Protein AF-A0A5K7ZCR1-F1 (afdb_monomer_lite)

Foldseek 3Di:
DDDDDDDDPVVVVVVVVVCPDPQDPVNVVVVVVVVCVVCVPPDPPPPPDDDDDDDDDDDDDDDDDPPPPPPPCPPDPQAWDWDADPQKIWIAASVGDIDIDGHDDLPPLVSLVVVLVVQLVVCVVSVHDPVNSVVSVVVCVVVNNDNDDD

pLDDT: mean 76.27, std 17.63, range [33.22, 95.12]

Organism: NCBI:txid947919

Radius of gyration: 25.25 Å; chains: 1; bounding box: 53×52×62 Å

Structure (mmCIF, N/CA/C/O backbone):
data_AF-A0A5K7ZCR1-F1
#
_entry.id   AF-A0A5K7ZCR1-F1
#
loop_
_atom_site.group_PDB
_atom_site.id
_atom_site.type_symbol
_atom_site.label_atom_id
_atom_site.label_alt_id
_atom_site.label_comp_id
_atom_site.label_asym_id
_atom_site.label_entity_id
_atom_site.label_seq_id
_atom_site.pdbx_PDB_ins_code
_atom_site.Cartn_x
_atom_site.Cartn_y
_atom_site.Cartn_z
_atom_site.occupancy
_atom_site.B_iso_or_equiv
_atom_site.auth_seq_id
_atom_site.auth_comp_id
_atom_site.auth_asym_id
_atom_site.auth_atom_id
_atom_site.pdbx_PDB_model_num
ATOM 1 N N . MET A 1 1 ? -24.180 -5.695 -37.642 1.00 44.97 1 MET A N 1
ATOM 2 C CA . MET A 1 1 ? -22.852 -5.295 -38.159 1.00 44.97 1 MET A CA 1
ATOM 3 C C . MET A 1 1 ? -21.894 -5.214 -36.980 1.00 44.97 1 MET A C 1
ATOM 5 O O . MET A 1 1 ? -22.273 -4.621 -35.978 1.00 44.97 1 MET A O 1
ATOM 9 N N . SER A 1 2 ? -20.733 -5.874 -37.044 1.00 62.38 2 SER A N 1
ATOM 10 C CA . SER A 1 2 ? -19.752 -5.893 -35.948 1.00 62.38 2 SER A CA 1
ATOM 11 C C . SER A 1 2 ? -19.044 -4.541 -35.825 1.00 62.38 2 SER A C 1
ATOM 13 O O . SER A 1 2 ? -18.754 -3.886 -36.825 1.00 62.38 2 SER A O 1
ATOM 15 N N . GLN A 1 3 ? -18.784 -4.099 -34.594 1.00 68.94 3 GLN A N 1
ATOM 16 C CA . GLN A 1 3 ? -17.991 -2.895 -34.349 1.00 68.94 3 GLN A CA 1
ATOM 17 C C . GLN A 1 3 ? -16.526 -3.194 -34.677 1.00 68.94 3 GLN A C 1
ATOM 19 O O . GLN A 1 3 ? -15.912 -4.066 -34.066 1.00 68.94 3 GLN A O 1
ATOM 24 N N . VAL A 1 4 ? -15.977 -2.489 -35.666 1.00 81.81 4 VAL A N 1
ATOM 25 C CA . VAL A 1 4 ? -14.586 -2.653 -36.102 1.00 81.81 4 VAL A CA 1
ATOM 26 C C . VAL A 1 4 ? -13.743 -1.545 -35.486 1.00 81.81 4 VAL A C 1
ATOM 28 O O . VAL A 1 4 ? -13.906 -0.371 -35.817 1.00 81.81 4 VAL A O 1
ATOM 31 N N . ILE A 1 5 ? -12.822 -1.921 -34.601 1.00 82.69 5 ILE A N 1
ATOM 32 C CA . ILE A 1 5 ? -11.843 -0.996 -34.028 1.00 82.69 5 ILE A CA 1
ATOM 33 C C . ILE A 1 5 ? -10.714 -0.815 -35.045 1.00 82.69 5 ILE A C 1
ATOM 35 O O . ILE A 1 5 ? -10.030 -1.771 -35.404 1.00 82.69 5 ILE A O 1
ATOM 39 N N . ARG A 1 6 ? -10.517 0.418 -35.521 1.00 86.31 6 ARG A N 1
ATOM 40 C CA . ARG A 1 6 ? -9.406 0.767 -36.417 1.00 86.31 6 ARG A CA 1
ATOM 41 C C . ARG A 1 6 ? -8.212 1.210 -35.585 1.00 86.31 6 ARG A C 1
ATOM 43 O O . ARG A 1 6 ? -8.299 2.194 -34.856 1.00 86.31 6 ARG A O 1
ATOM 50 N N . ILE A 1 7 ? -7.106 0.484 -35.703 1.00 85.19 7 ILE A N 1
ATOM 51 C CA . ILE A 1 7 ? -5.875 0.771 -34.967 1.00 85.19 7 ILE A CA 1
ATOM 52 C C . ILE A 1 7 ? -4.891 1.491 -35.907 1.00 85.19 7 ILE A C 1
ATOM 54 O O . ILE A 1 7 ? -4.662 1.010 -37.017 1.00 85.19 7 ILE A O 1
ATOM 58 N N . PRO A 1 8 ? -4.304 2.631 -35.494 1.00 90.88 8 PRO A N 1
ATOM 59 C CA . PRO A 1 8 ? -3.239 3.308 -36.233 1.00 90.88 8 PRO A CA 1
ATOM 60 C C . PRO A 1 8 ? -2.026 2.401 -36.504 1.00 90.88 8 PRO A C 1
ATOM 62 O O . PRO A 1 8 ? -1.586 1.667 -35.620 1.00 90.88 8 PRO A O 1
ATOM 65 N N . GLU A 1 9 ? -1.424 2.513 -37.692 1.00 84.94 9 GLU A N 1
ATOM 66 C CA . GLU A 1 9 ? -0.341 1.624 -38.162 1.00 84.94 9 GLU A CA 1
ATOM 67 C C . GLU A 1 9 ? 0.862 1.561 -37.202 1.00 84.94 9 GLU A C 1
ATOM 69 O O . GLU A 1 9 ? 1.414 0.495 -36.934 1.00 84.94 9 GLU A O 1
ATOM 74 N N . HIS A 1 10 ? 1.243 2.699 -36.620 1.00 90.19 10 HIS A N 1
ATOM 75 C CA . HIS A 1 10 ? 2.358 2.768 -35.675 1.00 90.19 10 HIS A CA 1
ATOM 76 C C . HIS A 1 10 ? 2.080 2.017 -34.358 1.00 90.19 10 HIS A C 1
ATOM 78 O O . HIS A 1 10 ? 3.010 1.488 -33.750 1.00 90.19 10 HIS A O 1
ATOM 84 N N . LEU A 1 11 ? 0.818 1.943 -33.911 1.00 86.25 11 LEU A N 1
ATOM 85 C CA . LEU A 1 11 ? 0.427 1.147 -32.742 1.00 86.25 11 LEU A CA 1
ATOM 86 C C . LEU A 1 11 ? 0.429 -0.343 -33.074 1.00 86.25 11 LEU A C 1
ATOM 88 O O . LEU A 1 11 ? 0.905 -1.135 -32.266 1.00 86.25 11 LEU A O 1
ATOM 92 N N . TYR A 1 12 ? -0.027 -0.713 -34.272 1.00 83.56 12 TYR A N 1
ATOM 93 C CA . TYR A 1 12 ? 0.011 -2.096 -34.742 1.00 83.56 12 TYR A CA 1
ATOM 94 C C . TYR A 1 12 ? 1.446 -2.645 -34.786 1.00 83.56 12 TYR A C 1
ATOM 96 O O . TYR A 1 12 ? 1.720 -3.671 -34.170 1.00 83.56 12 TYR A O 1
ATOM 104 N N . LYS A 1 13 ? 2.390 -1.910 -35.393 1.00 83.44 13 LYS A N 1
ATOM 105 C CA . LYS A 1 13 ? 3.814 -2.306 -35.448 1.00 83.44 13 LYS A CA 1
ATOM 106 C C . LYS A 1 13 ? 4.446 -2.451 -34.061 1.00 83.44 13 LYS A C 1
ATOM 108 O O . LYS A 1 13 ? 5.260 -3.339 -33.831 1.00 83.44 13 LYS A O 1
ATOM 113 N N . ARG A 1 14 ? 4.062 -1.601 -33.100 1.00 84.38 14 ARG A N 1
ATOM 114 C CA . ARG A 1 14 ? 4.513 -1.744 -31.703 1.00 84.38 14 ARG A CA 1
ATOM 115 C C . ARG A 1 14 ? 3.951 -3.008 -31.060 1.00 84.38 14 ARG A C 1
ATOM 117 O O . ARG A 1 14 ? 4.696 -3.728 -30.405 1.00 84.38 14 ARG A O 1
ATOM 124 N N . LEU A 1 15 ? 2.667 -3.298 -31.253 1.00 78.19 15 LEU A N 1
ATOM 125 C CA . LEU A 1 15 ? 2.046 -4.522 -30.739 1.00 78.19 15 LEU A CA 1
ATOM 126 C C . LEU A 1 15 ? 2.692 -5.775 -31.336 1.00 78.19 15 LEU A C 1
ATOM 128 O O . LEU A 1 15 ? 2.984 -6.706 -30.595 1.00 78.19 15 LEU A O 1
ATOM 132 N N . GLU A 1 16 ? 2.998 -5.761 -32.631 1.00 76.06 16 GLU A N 1
ATOM 133 C CA . GLU A 1 16 ? 3.692 -6.841 -33.339 1.00 76.06 16 GLU A CA 1
ATOM 134 C C . GLU A 1 16 ? 5.054 -7.176 -32.709 1.00 76.06 16 GLU A C 1
ATOM 136 O O . GLU A 1 16 ? 5.346 -8.341 -32.462 1.00 76.06 16 GLU A O 1
ATOM 141 N N . THR A 1 17 ? 5.857 -6.170 -32.336 1.00 79.06 17 THR A N 1
ATOM 142 C CA . THR A 1 17 ? 7.158 -6.418 -31.677 1.00 79.06 17 THR A CA 1
ATOM 143 C C . THR A 1 17 ? 7.048 -7.084 -30.302 1.00 79.06 17 THR A C 1
ATOM 145 O O . THR A 1 17 ? 7.981 -7.759 -29.864 1.00 79.06 17 THR A O 1
ATOM 148 N N . HIS A 1 18 ? 5.918 -6.906 -29.613 1.00 71.44 18 HIS A N 1
ATOM 149 C CA . HIS A 1 18 ? 5.642 -7.529 -28.317 1.00 71.44 18 HIS A CA 1
ATOM 150 C C . HIS A 1 18 ? 4.883 -8.853 -28.450 1.00 71.44 18 HIS A C 1
ATOM 152 O O . HIS A 1 18 ? 4.986 -9.712 -27.574 1.00 71.44 18 HIS A O 1
ATOM 158 N N . ALA A 1 19 ? 4.164 -9.042 -29.554 1.00 68.31 19 ALA A N 1
ATOM 159 C CA . ALA A 1 19 ? 3.534 -10.291 -29.936 1.00 68.31 19 ALA A CA 1
ATOM 160 C C . ALA A 1 19 ? 4.598 -11.220 -30.529 1.00 68.31 19 ALA A C 1
ATOM 162 O O . ALA A 1 19 ? 4.671 -11.442 -31.735 1.00 68.31 19 ALA A O 1
ATOM 163 N N . LYS A 1 20 ? 5.458 -11.767 -29.665 1.00 60.97 20 LYS A N 1
ATOM 164 C CA . LYS A 1 20 ? 6.437 -12.793 -30.035 1.00 60.97 20 LYS A CA 1
ATOM 165 C C . LYS A 1 20 ? 5.712 -14.114 -30.323 1.00 60.97 20 LYS A C 1
ATOM 167 O O . LYS A 1 20 ? 5.780 -15.034 -29.520 1.00 60.97 20 LYS A O 1
ATOM 172 N N . GLY A 1 21 ? 5.001 -14.151 -31.451 1.00 62.41 21 GLY A N 1
ATOM 173 C CA . GLY A 1 21 ? 4.039 -15.186 -31.810 1.00 62.41 21 GLY A CA 1
ATOM 174 C C . GLY A 1 21 ? 2.843 -15.165 -30.861 1.00 62.41 21 GLY A C 1
ATOM 175 O O . GLY A 1 21 ? 2.992 -15.331 -29.654 1.00 62.41 21 GLY A O 1
ATOM 176 N N . PHE A 1 22 ? 1.631 -14.976 -31.381 1.00 61.78 22 PHE A N 1
ATOM 177 C CA . PHE A 1 22 ? 0.485 -15.498 -30.640 1.00 61.78 22 PHE A CA 1
ATOM 178 C C . PHE A 1 22 ? 0.727 -16.997 -30.481 1.00 61.78 22 PHE A C 1
ATOM 180 O O . PHE A 1 22 ? 1.020 -17.673 -31.470 1.00 61.78 22 PHE A O 1
ATOM 187 N N . ASP A 1 23 ? 0.696 -17.486 -29.242 1.00 69.69 23 ASP A N 1
ATOM 188 C CA . ASP A 1 23 ? 0.881 -18.909 -29.002 1.00 69.69 23 ASP A CA 1
ATOM 189 C C . ASP A 1 23 ? -0.188 -19.665 -29.796 1.00 69.69 23 ASP A C 1
ATOM 191 O O . ASP A 1 23 ? -1.345 -19.234 -29.875 1.00 69.69 23 ASP A O 1
ATOM 195 N N . THR A 1 24 ? 0.209 -20.745 -30.458 1.00 80.69 24 THR A N 1
ATOM 196 C CA . THR A 1 24 ? -0.762 -21.510 -31.240 1.00 80.69 24 THR A CA 1
ATOM 197 C C . THR A 1 24 ? -1.744 -22.170 -30.272 1.00 80.69 24 THR A C 1
ATOM 199 O O . THR A 1 24 ? -1.350 -22.526 -29.159 1.00 80.69 24 THR A O 1
ATOM 202 N N . PRO A 1 25 ? -3.013 -22.389 -30.659 1.00 72.25 25 PRO A N 1
ATOM 203 C CA . PRO A 1 25 ? -3.947 -23.133 -29.815 1.00 72.25 25 PRO A CA 1
ATOM 204 C C . PRO A 1 25 ? -3.363 -24.476 -29.346 1.00 72.25 25 PRO A C 1
ATOM 206 O O . PRO A 1 25 ? -3.541 -24.852 -28.192 1.00 72.25 25 PRO A O 1
ATOM 209 N N . ALA A 1 26 ? -2.588 -25.143 -30.208 1.00 77.50 26 ALA A N 1
ATOM 210 C CA . ALA A 1 26 ? -1.840 -26.350 -29.869 1.00 77.50 26 ALA A CA 1
ATOM 211 C C . ALA A 1 26 ? -0.774 -26.111 -28.781 1.00 77.50 26 ALA A C 1
ATOM 213 O O . ALA A 1 26 ? -0.759 -26.834 -27.791 1.00 77.50 26 ALA A O 1
ATOM 214 N N . GLY A 1 27 ? 0.050 -25.065 -28.900 1.00 81.69 27 GLY A N 1
ATOM 215 C CA . GLY A 1 27 ? 1.080 -24.727 -27.905 1.00 81.69 27 GLY A CA 1
ATOM 216 C C . GLY A 1 27 ? 0.510 -24.391 -26.523 1.00 81.69 27 GLY A C 1
ATOM 217 O O . GLY A 1 27 ? 1.077 -24.770 -25.495 1.00 81.69 27 GLY A O 1
ATOM 218 N N . VAL A 1 28 ? -0.667 -23.759 -26.478 1.00 81.00 28 VAL A N 1
ATOM 219 C CA . VAL A 1 28 ? -1.398 -23.531 -25.223 1.00 81.00 28 VAL A CA 1
ATOM 220 C C . VAL A 1 28 ? -1.852 -24.857 -24.610 1.00 81.00 28 VAL A C 1
ATOM 222 O O . VAL A 1 28 ? -1.659 -25.073 -23.413 1.00 81.00 28 VAL A O 1
ATOM 225 N N . ILE A 1 29 ? -2.422 -25.756 -25.417 1.00 82.62 29 ILE A N 1
ATOM 226 C CA . ILE A 1 29 ? -2.890 -27.072 -24.962 1.00 82.62 29 ILE A CA 1
ATOM 227 C C . ILE A 1 29 ? -1.721 -27.912 -24.436 1.00 82.62 29 ILE A C 1
ATOM 229 O O . ILE A 1 29 ? -1.818 -28.459 -23.340 1.00 82.62 29 ILE A O 1
ATOM 233 N N . GLU A 1 30 ? -0.598 -27.961 -25.154 1.00 86.31 30 GLU A N 1
ATOM 234 C CA . GLU A 1 30 ? 0.608 -28.686 -24.732 1.00 86.31 30 GLU A CA 1
ATOM 235 C C . GLU A 1 30 ? 1.164 -28.156 -23.411 1.00 86.31 30 GLU A C 1
ATOM 237 O O . GLU A 1 30 ? 1.535 -28.934 -22.532 1.00 86.31 30 GLU A O 1
ATOM 242 N N . ARG A 1 31 ? 1.176 -26.832 -23.227 1.00 85.25 31 ARG A N 1
ATOM 243 C CA . ARG A 1 31 ? 1.626 -26.202 -21.982 1.00 85.25 31 ARG A CA 1
ATOM 244 C C . ARG A 1 31 ? 0.729 -26.568 -20.801 1.00 85.25 31 ARG A C 1
ATOM 246 O O . ARG A 1 31 ? 1.236 -26.851 -19.716 1.00 85.25 31 ARG A O 1
ATOM 253 N N . VAL A 1 32 ? -0.588 -26.558 -21.006 1.00 83.62 32 VAL A N 1
ATOM 254 C CA . VAL A 1 32 ? -1.572 -26.934 -19.982 1.00 83.62 32 VAL A CA 1
ATOM 255 C C . VAL A 1 32 ? -1.455 -28.419 -19.642 1.00 83.62 32 VAL A C 1
ATOM 257 O O . VAL A 1 32 ? -1.397 -28.765 -18.465 1.00 83.62 32 VAL A O 1
ATOM 260 N N . LEU A 1 33 ? -1.355 -29.296 -20.643 1.00 86.94 33 LEU A N 1
ATOM 261 C CA . LEU A 1 33 ? -1.162 -30.732 -20.428 1.00 86.94 33 LEU A CA 1
ATOM 262 C C . LEU A 1 33 ? 0.143 -31.014 -19.682 1.00 86.94 33 LEU A C 1
ATOM 264 O O . LEU A 1 33 ? 0.109 -31.667 -18.644 1.00 86.94 33 LEU A O 1
ATOM 268 N N . SER A 1 34 ? 1.257 -30.426 -20.123 1.00 86.94 34 SER A N 1
ATOM 269 C CA . SER A 1 34 ? 2.565 -30.569 -19.468 1.00 86.94 34 SER A CA 1
ATOM 270 C C . SER A 1 34 ? 2.532 -30.135 -18.000 1.00 86.94 34 SER A C 1
ATOM 272 O O . SER A 1 34 ? 3.181 -30.746 -17.152 1.00 86.94 34 SER A O 1
ATOM 274 N N . PHE A 1 35 ? 1.773 -29.080 -17.679 1.00 88.12 35 PHE A N 1
ATOM 275 C CA . PHE A 1 35 ? 1.567 -28.637 -16.302 1.00 88.12 35 PHE A CA 1
ATOM 276 C C . PHE A 1 35 ? 0.855 -29.718 -15.478 1.00 88.12 35 PHE A C 1
ATOM 278 O O . PHE A 1 35 ? 1.373 -30.150 -14.451 1.00 88.12 35 PHE A O 1
ATOM 285 N N . TYR A 1 36 ? -0.294 -30.211 -15.937 1.00 84.31 36 TYR A N 1
ATOM 286 C CA . TYR A 1 36 ? -1.059 -31.213 -15.189 1.00 84.31 36 TYR A CA 1
ATOM 287 C C . TYR A 1 36 ? -0.400 -32.592 -15.149 1.00 84.31 36 TYR A C 1
ATOM 289 O O . TYR A 1 36 ? -0.561 -33.296 -14.160 1.00 84.31 36 TYR A O 1
ATOM 297 N N . GLU A 1 37 ? 0.355 -32.986 -16.172 1.00 82.50 37 GLU A N 1
ATOM 298 C CA . GLU A 1 37 ? 1.144 -34.221 -16.168 1.00 82.50 37 GLU A CA 1
ATOM 299 C C . GLU A 1 37 ? 2.272 -34.156 -15.141 1.00 82.50 37 GLU A C 1
ATOM 301 O O . GLU A 1 37 ? 2.458 -35.089 -14.361 1.00 82.50 37 GLU A O 1
ATOM 306 N N . LYS A 1 38 ? 2.977 -33.023 -15.075 1.00 81.12 38 LYS A N 1
ATOM 307 C CA . LYS A 1 38 ? 4.030 -32.796 -14.081 1.00 81.12 38 LYS A CA 1
ATOM 308 C C . LYS A 1 38 ? 3.486 -32.730 -12.650 1.00 81.12 38 LYS A C 1
ATOM 310 O O . LYS A 1 38 ? 4.195 -33.094 -11.716 1.00 81.12 38 LYS A O 1
ATOM 315 N N . HIS A 1 39 ? 2.242 -32.281 -12.482 1.00 79.00 39 HIS A N 1
ATOM 316 C CA . HIS A 1 39 ? 1.559 -32.175 -11.189 1.00 79.00 39 HIS A CA 1
ATOM 317 C C . HIS A 1 39 ? 0.584 -33.338 -1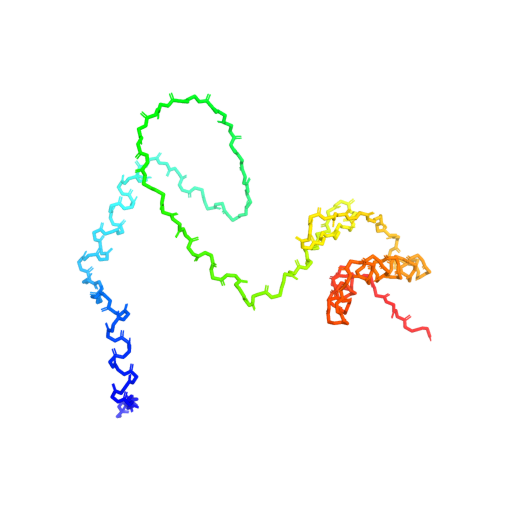0.909 1.00 79.00 39 HIS A C 1
ATOM 319 O O . HIS A 1 39 ? -0.131 -33.317 -9.907 1.00 79.00 39 HIS A O 1
ATOM 325 N N . ARG A 1 40 ? 0.560 -34.386 -11.749 1.00 61.19 40 ARG A N 1
ATOM 326 C CA . ARG A 1 40 ? -0.338 -35.542 -11.600 1.00 61.19 40 ARG A CA 1
ATOM 327 C C . ARG A 1 40 ? 0.128 -36.413 -10.429 1.00 61.19 40 ARG A C 1
ATOM 329 O O . ARG A 1 40 ? 1.012 -37.250 -10.576 1.00 61.19 40 ARG A O 1
ATOM 336 N N . GLY A 1 41 ? -0.471 -36.201 -9.259 1.00 61.69 41 GLY A N 1
ATOM 337 C CA . GLY A 1 41 ? -0.185 -36.953 -8.029 1.00 61.69 41 GLY A CA 1
ATOM 338 C C . GLY A 1 41 ? 0.186 -36.087 -6.825 1.00 61.69 41 GLY A C 1
ATOM 339 O O . GLY A 1 41 ? 0.292 -36.612 -5.722 1.00 61.69 41 GLY A O 1
ATOM 340 N N . GLN A 1 42 ? 0.342 -34.774 -7.008 1.00 58.31 42 GLN A N 1
ATOM 341 C CA . GLN A 1 42 ? 0.302 -33.818 -5.906 1.00 58.31 42 GLN A CA 1
ATOM 342 C C . GLN A 1 42 ? -1.084 -33.188 -5.900 1.00 58.31 42 GLN A C 1
ATOM 344 O O . GLN A 1 42 ? -1.503 -32.607 -6.902 1.00 58.31 42 GLN A O 1
ATOM 349 N N . GLU A 1 43 ? -1.810 -33.334 -4.792 1.00 58.16 43 GLU A N 1
ATOM 350 C CA . GLU A 1 43 ? -2.996 -32.525 -4.536 1.00 58.16 43 GLU A CA 1
ATOM 351 C C . GLU A 1 43 ? -2.577 -31.063 -4.698 1.00 58.16 43 GLU A C 1
ATOM 353 O O . GLU A 1 43 ? -1.771 -30.547 -3.922 1.00 58.16 43 GLU A O 1
ATOM 358 N N . ILE A 1 44 ? -3.051 -30.409 -5.761 1.00 58.31 44 ILE A N 1
ATOM 359 C CA . ILE A 1 44 ? -2.901 -28.967 -5.916 1.00 58.31 44 ILE A CA 1
ATOM 360 C C . ILE A 1 44 ? -3.845 -28.382 -4.872 1.00 58.31 44 ILE A C 1
ATOM 362 O O . ILE A 1 44 ? -5.010 -28.105 -5.153 1.00 58.31 44 ILE A O 1
ATOM 366 N N . GLY A 1 45 ? -3.361 -28.292 -3.633 1.00 50.81 45 GLY A N 1
ATOM 367 C CA . GLY A 1 45 ? -4.003 -27.511 -2.598 1.00 50.81 45 GLY A CA 1
ATOM 368 C C . GLY A 1 45 ? -4.195 -26.118 -3.170 1.00 50.81 45 GLY A C 1
ATOM 369 O O . GLY A 1 45 ? -3.226 -25.463 -3.558 1.00 50.81 45 GLY A O 1
ATOM 370 N N . TYR A 1 46 ? -5.449 -25.694 -3.302 1.00 51.84 46 TYR A N 1
ATOM 371 C CA . TYR A 1 46 ? -5.777 -24.304 -3.577 1.00 51.84 46 TYR A CA 1
ATOM 372 C C . TYR A 1 46 ? -5.411 -23.509 -2.327 1.00 51.84 46 TYR A C 1
ATOM 374 O O . TYR A 1 46 ? -6.262 -23.192 -1.499 1.00 51.84 46 TYR A O 1
ATOM 382 N N . ASP A 1 47 ? -4.119 -23.254 -2.164 1.00 43.12 47 ASP A N 1
ATOM 383 C CA . ASP A 1 47 ? -3.604 -22.390 -1.126 1.00 43.12 47 ASP A CA 1
ATOM 384 C C . ASP A 1 47 ? -3.850 -20.943 -1.557 1.00 43.12 47 ASP A C 1
ATOM 386 O O . ASP A 1 47 ? -3.036 -20.273 -2.199 1.00 43.12 47 ASP A O 1
ATOM 390 N N . ASN A 1 48 ? -5.067 -20.485 -1.270 1.00 52.91 48 ASN A N 1
ATOM 391 C CA . ASN A 1 48 ? -5.311 -19.071 -1.095 1.00 52.91 48 ASN A CA 1
ATOM 392 C C . ASN A 1 48 ? -4.641 -18.675 0.222 1.00 52.91 48 ASN A C 1
ATOM 394 O O . ASN A 1 48 ? -5.288 -18.774 1.265 1.00 52.91 48 ASN A O 1
ATOM 398 N N . SER A 1 49 ? -3.423 -18.136 0.119 1.00 45.91 49 SER A N 1
ATOM 399 C CA . SER A 1 49 ? -2.720 -17.245 1.065 1.00 45.91 49 SER A CA 1
ATOM 400 C C . SER A 1 49 ? -1.436 -17.822 1.660 1.00 45.91 49 SER A C 1
ATOM 402 O O . SER A 1 49 ? -1.503 -18.716 2.485 1.00 45.91 49 SER A O 1
ATOM 404 N N . LEU A 1 50 ? -0.340 -17.073 1.442 1.00 47.22 50 LEU A N 1
ATOM 405 C CA . LEU A 1 50 ? 0.817 -16.947 2.351 1.00 47.22 50 LEU A CA 1
ATOM 406 C C . LEU A 1 50 ? 1.671 -18.218 2.524 1.00 47.22 50 LEU A C 1
ATOM 408 O O . LEU A 1 50 ? 1.185 -19.296 2.788 1.00 47.22 50 LEU A O 1
ATOM 412 N N . GLU A 1 51 ? 2.990 -18.212 2.566 1.00 48.56 51 GLU A N 1
ATOM 413 C CA . GLU A 1 51 ? 4.076 -17.254 2.406 1.00 48.56 51 GLU A CA 1
ATOM 414 C C . GLU A 1 51 ? 5.307 -18.059 2.824 1.00 48.56 51 GLU A C 1
ATOM 416 O O . GLU A 1 51 ? 5.243 -18.741 3.846 1.00 48.56 51 GLU A O 1
ATOM 421 N N . SER A 1 52 ? 6.456 -17.817 2.180 1.00 45.78 52 SER A N 1
ATOM 422 C CA . SER A 1 52 ? 7.770 -18.035 2.813 1.00 45.78 52 SER A CA 1
ATOM 423 C C . SER A 1 52 ? 8.067 -19.527 3.154 1.00 45.78 52 SER A C 1
ATOM 425 O O . SER A 1 52 ? 7.207 -20.385 3.110 1.00 45.78 52 SER A O 1
ATOM 427 N N . SER A 1 53 ? 9.247 -20.046 3.443 1.00 44.78 53 SER A N 1
ATOM 428 C CA . SER A 1 53 ? 10.625 -19.606 3.526 1.00 44.78 53 SER A CA 1
ATOM 429 C C . SER A 1 53 ? 11.471 -20.878 3.371 1.00 44.78 53 SER A C 1
ATOM 431 O O . SER A 1 53 ? 11.033 -21.988 3.662 1.00 44.78 53 SER A O 1
ATOM 433 N N . THR A 1 54 ? 12.699 -20.687 2.912 1.00 53.69 54 THR A N 1
ATOM 434 C CA . THR A 1 54 ? 13.816 -21.642 2.825 1.00 53.69 54 THR A CA 1
ATOM 435 C C . THR A 1 54 ? 14.077 -22.462 4.100 1.00 53.69 54 THR A C 1
ATOM 437 O O . THR A 1 54 ? 13.723 -22.020 5.191 1.00 53.69 54 THR A O 1
ATOM 440 N N . PRO A 1 55 ? 14.839 -23.567 3.996 1.00 51.84 55 PRO A N 1
ATOM 441 C CA . PRO A 1 55 ? 16.223 -23.528 4.499 1.00 51.84 55 PRO A CA 1
ATOM 442 C C . PRO A 1 55 ? 17.193 -24.253 3.536 1.00 51.84 55 PRO A C 1
ATOM 444 O O . PRO A 1 55 ? 16.847 -25.232 2.890 1.00 51.84 55 PRO A O 1
ATOM 447 N N . ASP A 1 56 ? 18.326 -23.652 3.187 1.00 33.22 56 ASP A N 1
ATOM 448 C CA . ASP A 1 56 ? 19.626 -23.820 3.858 1.00 33.22 56 ASP A CA 1
ATOM 449 C C . ASP A 1 56 ? 20.571 -24.75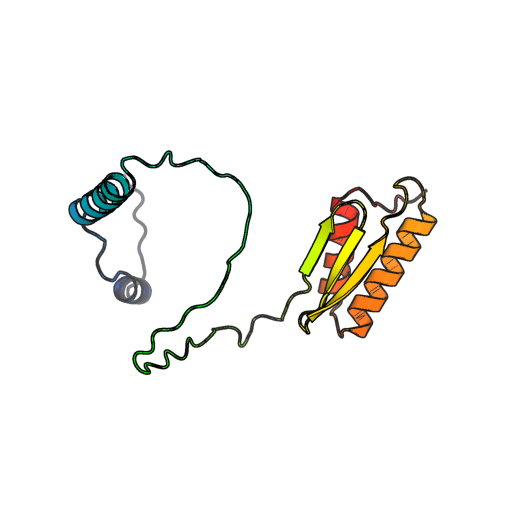3 3.061 1.00 33.22 56 ASP A C 1
ATOM 451 O O . ASP A 1 56 ? 20.369 -25.952 2.910 1.00 33.22 56 ASP A O 1
ATOM 455 N N . VAL A 1 57 ? 21.551 -24.091 2.441 1.00 50.53 57 VAL A N 1
ATOM 456 C CA . VAL A 1 57 ? 22.930 -24.476 2.094 1.00 50.53 57 VAL A CA 1
ATOM 457 C C . VAL A 1 57 ? 23.271 -25.971 1.922 1.00 50.53 57 VAL A C 1
ATOM 459 O O . VAL A 1 57 ? 23.507 -26.672 2.894 1.00 50.53 57 VAL A O 1
ATOM 462 N N . THR A 1 58 ? 23.583 -26.397 0.683 1.00 39.25 58 THR A N 1
ATOM 463 C CA . THR A 1 58 ? 24.932 -26.919 0.330 1.00 39.25 58 THR A CA 1
ATOM 464 C C . THR A 1 58 ? 25.220 -26.837 -1.185 1.00 39.25 58 THR A C 1
ATOM 466 O O . THR A 1 58 ? 24.711 -27.601 -1.997 1.00 39.25 58 THR A O 1
ATOM 469 N N . ARG A 1 59 ? 26.073 -25.870 -1.544 1.00 49.47 59 ARG A N 1
ATOM 470 C CA . ARG A 1 59 ? 27.125 -25.865 -2.583 1.00 49.47 59 ARG A CA 1
ATOM 471 C C . ARG A 1 59 ? 27.109 -26.968 -3.667 1.00 49.47 59 ARG A C 1
ATOM 473 O O . ARG A 1 59 ? 27.471 -28.106 -3.390 1.00 49.47 59 ARG A O 1
ATOM 480 N N . ARG A 1 60 ? 26.973 -26.551 -4.936 1.00 41.00 60 ARG A N 1
ATOM 481 C CA . ARG A 1 60 ? 27.903 -26.930 -6.022 1.00 41.00 60 ARG A CA 1
ATOM 482 C C . ARG A 1 60 ? 27.986 -25.825 -7.076 1.00 41.00 60 ARG A C 1
ATOM 484 O O . ARG A 1 60 ? 26.989 -25.343 -7.599 1.00 41.00 60 ARG A O 1
ATOM 491 N N . GLU A 1 61 ? 29.221 -25.399 -7.284 1.00 56.66 61 GLU A N 1
ATOM 492 C CA . GLU A 1 61 ? 29.684 -24.343 -8.171 1.00 56.66 61 GLU A CA 1
ATOM 493 C C . GLU A 1 61 ? 29.555 -24.782 -9.634 1.00 56.66 61 GLU A C 1
ATOM 495 O O . GLU A 1 61 ? 30.093 -25.825 -9.983 1.00 56.66 61 GLU A O 1
ATOM 500 N N . THR A 1 62 ? 28.933 -23.962 -10.488 1.00 47.06 62 THR A N 1
ATOM 501 C CA . THR A 1 62 ? 29.358 -23.788 -11.889 1.00 47.06 62 THR A CA 1
ATOM 502 C C . THR A 1 62 ? 28.963 -22.395 -12.395 1.00 47.06 62 THR A C 1
ATOM 504 O O . THR A 1 62 ? 27.800 -22.117 -12.676 1.00 47.06 62 THR A O 1
ATOM 507 N N . SER A 1 63 ? 29.979 -21.539 -12.502 1.00 47.12 63 SER A N 1
ATOM 508 C CA . SER A 1 63 ? 30.232 -20.655 -13.651 1.00 47.12 63 SER A CA 1
ATOM 509 C C . SER A 1 63 ? 29.195 -19.575 -14.008 1.00 47.12 63 SER A C 1
ATOM 511 O O . SER A 1 63 ? 28.347 -19.732 -14.879 1.00 47.12 63 SER A O 1
ATOM 513 N N . SER A 1 64 ? 29.363 -18.407 -13.383 1.00 50.91 64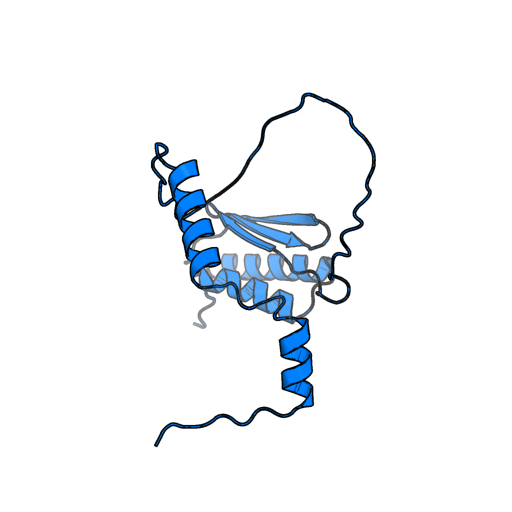 SER A N 1
ATOM 514 C CA . SER A 1 64 ? 29.436 -17.087 -14.040 1.00 50.91 64 SER A CA 1
ATOM 515 C C . SER A 1 64 ? 28.674 -16.875 -15.365 1.00 50.91 64 SER A C 1
ATOM 517 O O . SER A 1 64 ? 29.259 -16.895 -16.447 1.00 50.91 64 SER A O 1
ATOM 519 N N . ALA A 1 65 ? 27.409 -16.475 -15.268 1.00 45.88 65 ALA A N 1
ATOM 520 C CA . ALA A 1 65 ? 26.808 -15.549 -16.225 1.00 45.88 65 ALA A CA 1
ATOM 521 C C . ALA A 1 65 ? 26.000 -14.518 -15.434 1.00 45.88 65 ALA A C 1
ATOM 523 O O . ALA A 1 65 ? 24.861 -14.746 -15.029 1.00 45.88 65 ALA A O 1
ATOM 524 N N . ILE A 1 66 ? 26.652 -13.392 -15.145 1.00 45.88 66 ILE A N 1
ATOM 525 C CA . ILE A 1 66 ? 26.093 -12.245 -14.433 1.00 45.88 66 ILE A CA 1
ATOM 526 C C . ILE A 1 66 ? 24.992 -11.643 -15.315 1.00 45.88 66 ILE A C 1
ATOM 528 O O . ILE A 1 66 ? 25.221 -10.709 -16.084 1.00 45.88 66 ILE A O 1
ATOM 532 N N . PHE A 1 67 ? 23.772 -12.164 -15.208 1.00 46.75 67 PHE A N 1
ATOM 533 C CA . PHE A 1 67 ? 22.591 -11.459 -15.678 1.00 46.75 67 PHE A CA 1
ATOM 534 C C . PHE A 1 67 ? 22.350 -10.293 -14.723 1.00 46.75 67 PHE A C 1
ATOM 536 O O . PHE A 1 67 ? 21.646 -10.414 -13.720 1.00 46.75 67 PHE A O 1
ATOM 543 N N . LYS A 1 68 ? 22.949 -9.140 -15.045 1.00 47.44 68 LYS A N 1
ATOM 544 C CA . LYS A 1 68 ? 22.515 -7.841 -14.528 1.00 47.44 68 LYS A CA 1
ATOM 545 C C . LYS A 1 68 ? 21.053 -7.663 -14.936 1.00 47.44 68 LYS A C 1
ATOM 547 O O . LYS A 1 68 ? 20.759 -7.130 -16.004 1.00 47.44 68 LYS A O 1
ATOM 552 N N . ARG A 1 69 ? 20.122 -8.125 -14.098 1.00 51.62 69 ARG A N 1
ATOM 553 C CA . ARG A 1 69 ? 18.729 -7.692 -14.173 1.00 51.62 69 ARG A CA 1
ATOM 554 C C . ARG A 1 69 ? 18.762 -6.186 -13.936 1.00 51.62 69 ARG A C 1
ATOM 556 O O . ARG A 1 69 ? 19.014 -5.728 -12.826 1.00 51.62 69 ARG A O 1
ATOM 563 N N . LYS A 1 70 ? 18.590 -5.414 -15.011 1.00 46.34 70 LYS A N 1
ATOM 564 C CA . LYS A 1 70 ? 18.254 -3.993 -14.935 1.00 46.34 70 LYS A CA 1
ATOM 565 C C . LYS A 1 70 ? 16.909 -3.916 -14.213 1.00 46.34 70 LYS A C 1
ATOM 567 O O . LYS A 1 70 ? 15.863 -4.025 -14.844 1.00 46.34 70 LYS A O 1
ATOM 572 N N . ASN A 1 71 ? 16.944 -3.787 -12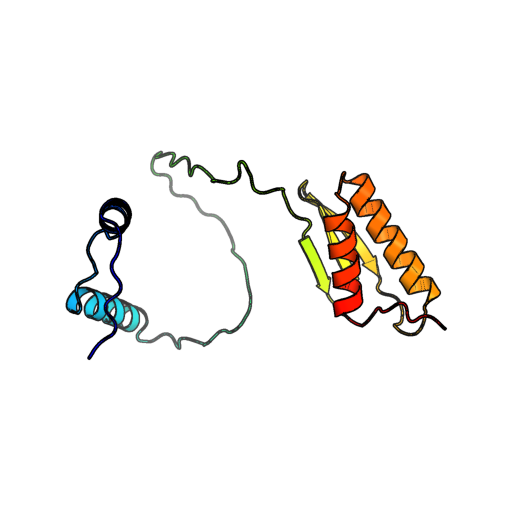.889 1.00 49.75 71 ASN A N 1
ATOM 573 C CA . ASN A 1 71 ? 15.781 -3.373 -12.121 1.00 49.75 71 ASN A CA 1
ATOM 574 C C . ASN A 1 71 ? 15.373 -2.002 -12.661 1.00 49.75 71 ASN A C 1
ATOM 576 O O . ASN A 1 71 ? 16.118 -1.029 -12.564 1.00 49.75 71 ASN A O 1
ATOM 580 N N . SER A 1 72 ? 14.203 -1.934 -13.283 1.00 53.06 72 SER A N 1
ATOM 581 C CA . SER A 1 72 ? 13.593 -0.713 -13.804 1.00 53.06 72 SER A CA 1
ATOM 582 C C . SER A 1 72 ? 13.050 0.173 -12.672 1.00 53.06 72 SER A C 1
ATOM 584 O O . SER A 1 72 ? 11.924 0.656 -12.746 1.00 53.06 72 SER A O 1
ATOM 586 N N . SER A 1 73 ? 13.806 0.357 -11.587 1.00 53.03 73 SER A N 1
ATOM 587 C CA . SER A 1 73 ? 13.360 1.075 -10.384 1.00 53.03 73 SER A CA 1
ATOM 588 C C . SER A 1 73 ? 13.755 2.553 -10.364 1.00 53.03 73 SER A C 1
ATOM 590 O O . SER A 1 73 ? 13.439 3.248 -9.407 1.00 53.03 73 SER A O 1
ATOM 592 N N . ALA A 1 74 ? 14.378 3.075 -11.425 1.00 49.53 74 ALA A N 1
ATOM 593 C CA . ALA A 1 74 ? 14.927 4.435 -11.448 1.00 49.53 74 ALA A CA 1
ATOM 594 C C . ALA A 1 74 ? 13.888 5.580 -11.381 1.00 49.53 74 ALA A C 1
ATOM 596 O O . ALA A 1 74 ? 14.278 6.742 -11.375 1.00 49.53 74 ALA A O 1
ATOM 597 N N . CYS A 1 75 ? 12.584 5.295 -11.318 1.00 41.94 75 CYS A N 1
ATOM 598 C CA . CYS A 1 75 ? 11.541 6.311 -11.113 1.00 41.94 75 CYS A CA 1
ATOM 599 C C . CYS A 1 75 ? 10.343 5.799 -10.295 1.00 41.94 75 CYS A C 1
ATOM 601 O O . CYS A 1 75 ? 9.248 6.350 -10.384 1.00 41.94 75 CYS A O 1
ATOM 603 N N . ALA A 1 76 ? 10.516 4.750 -9.487 1.00 45.53 76 ALA A N 1
ATOM 604 C CA . ALA A 1 76 ? 9.519 4.413 -8.478 1.00 45.53 76 ALA A CA 1
ATOM 605 C C . ALA A 1 76 ? 9.956 5.069 -7.167 1.00 45.53 76 ALA A C 1
ATOM 607 O O . ALA A 1 76 ? 10.904 4.612 -6.542 1.00 45.53 76 ALA A O 1
ATOM 608 N N . THR A 1 77 ? 9.296 6.160 -6.761 1.00 61.66 77 THR A N 1
ATOM 609 C CA . THR A 1 77 ? 9.490 6.723 -5.416 1.00 61.66 77 THR A CA 1
ATOM 610 C C . THR A 1 77 ? 9.286 5.604 -4.402 1.00 61.66 77 THR A C 1
ATOM 612 O O . THR A 1 77 ? 8.200 5.017 -4.352 1.00 61.66 77 THR A O 1
ATOM 615 N N . GLU A 1 78 ? 10.332 5.278 -3.647 1.00 71.81 78 GLU A N 1
ATOM 616 C CA . GLU A 1 78 ? 10.293 4.175 -2.698 1.00 71.81 78 GLU A CA 1
ATOM 617 C C . GLU A 1 78 ? 9.171 4.417 -1.671 1.00 71.81 78 GLU A C 1
ATOM 619 O O . GLU A 1 78 ? 8.935 5.541 -1.210 1.00 71.81 78 GLU A O 1
ATOM 624 N N . ARG A 1 79 ? 8.380 3.376 -1.393 1.00 83.19 79 ARG A N 1
ATOM 625 C CA . ARG A 1 79 ? 7.128 3.487 -0.630 1.00 83.19 79 ARG A CA 1
ATOM 626 C C . ARG A 1 79 ? 7.302 2.912 0.769 1.00 83.19 79 ARG A C 1
ATOM 628 O O . ARG A 1 79 ? 7.872 1.839 0.922 1.00 83.19 79 ARG A O 1
ATOM 635 N N . PHE A 1 80 ? 6.720 3.584 1.761 1.00 87.50 80 PHE A N 1
ATOM 636 C CA . PHE A 1 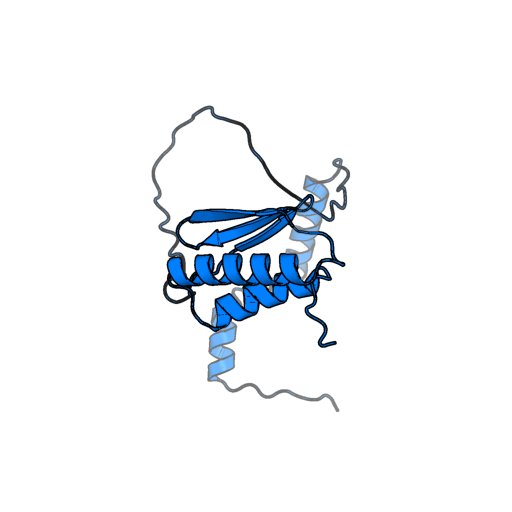80 ? 6.592 3.042 3.112 1.00 87.50 80 PHE A CA 1
ATOM 637 C C . PHE A 1 80 ? 5.692 1.803 3.106 1.00 87.50 80 PHE A C 1
ATOM 639 O O . PHE A 1 80 ? 4.544 1.871 2.638 1.00 87.50 80 PHE A O 1
ATOM 646 N N . ARG A 1 81 ? 6.196 0.698 3.659 1.00 89.19 81 ARG A N 1
ATOM 647 C CA . ARG A 1 81 ? 5.396 -0.498 3.958 1.00 89.19 81 ARG A CA 1
ATOM 648 C C . ARG A 1 81 ? 4.717 -0.326 5.310 1.00 89.19 81 ARG A C 1
ATOM 650 O O . ARG A 1 81 ? 5.277 0.312 6.198 1.00 89.19 81 ARG A O 1
ATOM 657 N N . ARG A 1 82 ? 3.483 -0.811 5.425 1.00 90.06 82 ARG A N 1
ATOM 658 C CA . ARG A 1 82 ? 2.631 -0.642 6.607 1.00 90.06 82 ARG A CA 1
ATOM 659 C C . ARG A 1 82 ? 1.847 -1.915 6.832 1.00 90.06 82 ARG A C 1
ATOM 661 O O . ARG A 1 82 ? 1.051 -2.289 5.971 1.00 90.06 82 ARG A O 1
ATOM 668 N N . GLU A 1 83 ? 2.051 -2.509 7.988 1.00 89.56 83 GLU A N 1
ATOM 669 C CA . GLU A 1 83 ? 1.465 -3.779 8.392 1.00 89.56 83 GLU A CA 1
ATOM 670 C C . GLU A 1 83 ? 0.813 -3.596 9.765 1.00 89.56 83 GLU A C 1
ATOM 672 O O . GLU A 1 83 ? 1.266 -2.792 10.584 1.00 89.56 83 GLU A O 1
ATOM 677 N N . ILE A 1 84 ? -0.315 -4.274 9.973 1.00 88.69 84 ILE A N 1
ATOM 678 C CA . ILE A 1 84 ? -1.011 -4.327 11.259 1.00 88.69 84 ILE A CA 1
ATOM 679 C C . ILE A 1 84 ? -1.175 -5.793 11.590 1.00 88.69 84 ILE A C 1
ATOM 681 O O . ILE A 1 84 ? -1.919 -6.491 10.904 1.00 88.69 84 ILE A O 1
ATOM 685 N N . GLU A 1 85 ? -0.505 -6.230 12.645 1.00 88.00 85 GLU A N 1
ATOM 686 C CA . GLU A 1 85 ? -0.571 -7.603 13.126 1.00 88.00 85 GLU A CA 1
ATOM 687 C C . GLU A 1 85 ? -0.662 -7.592 14.648 1.00 88.00 85 GLU A C 1
ATOM 689 O O . GLU A 1 85 ? 0.053 -6.850 15.317 1.00 88.00 85 GLU A O 1
ATOM 694 N N . ASN A 1 86 ? -1.568 -8.396 15.208 1.00 85.12 86 ASN A N 1
ATOM 695 C CA . ASN A 1 86 ? -1.687 -8.620 16.655 1.00 85.12 86 ASN A CA 1
ATOM 696 C C . ASN A 1 86 ? -1.818 -7.343 17.511 1.00 85.12 86 ASN A C 1
ATOM 698 O O . ASN A 1 86 ? -1.317 -7.285 18.631 1.00 85.12 86 ASN A O 1
ATOM 702 N N . GLY A 1 87 ? -2.480 -6.301 16.997 1.00 88.19 87 GLY A N 1
ATOM 703 C CA . GLY A 1 87 ? -2.611 -5.031 17.722 1.00 88.19 87 GLY A CA 1
ATOM 704 C C . GLY A 1 87 ? -1.331 -4.186 17.730 1.00 88.19 87 GLY A C 1
ATOM 705 O O . GLY A 1 87 ? -1.217 -3.258 18.530 1.00 88.19 87 GLY A O 1
ATOM 706 N N . ILE A 1 88 ? -0.391 -4.463 16.823 1.00 92.31 88 ILE A N 1
ATOM 707 C CA . ILE A 1 88 ? 0.823 -3.677 16.592 1.00 92.31 88 ILE A CA 1
ATOM 708 C C . ILE A 1 88 ? 0.791 -3.114 15.166 1.00 92.31 88 ILE A C 1
ATOM 710 O O . ILE A 1 88 ? 0.562 -3.831 14.196 1.00 92.31 88 ILE A O 1
ATOM 714 N N . TYR A 1 89 ? 1.001 -1.804 15.044 1.00 92.19 89 TYR A N 1
ATOM 715 C CA . TYR A 1 89 ? 1.134 -1.088 13.781 1.00 92.19 89 TYR A CA 1
ATOM 716 C C . TYR A 1 89 ? 2.617 -0.918 13.473 1.00 92.19 89 TYR A C 1
ATOM 718 O O . TYR A 1 89 ? 3.310 -0.170 14.166 1.00 92.19 89 TYR A O 1
ATOM 726 N N . THR A 1 90 ? 3.101 -1.581 12.428 1.00 93.25 90 THR A N 1
ATOM 727 C CA . THR A 1 90 ? 4.493 -1.491 11.986 1.00 93.25 90 THR A CA 1
ATOM 728 C C . THR A 1 90 ? 4.572 -0.705 10.689 1.00 93.25 90 THR A C 1
ATOM 730 O O . THR A 1 90 ? 3.879 -0.988 9.712 1.00 93.25 90 THR A O 1
ATOM 733 N N . ILE A 1 91 ? 5.432 0.311 10.675 1.00 92.44 91 ILE A N 1
ATOM 734 C CA . ILE A 1 91 ? 5.723 1.114 9.492 1.00 92.44 91 ILE A CA 1
ATOM 735 C C . ILE A 1 91 ? 7.209 1.005 9.164 1.00 92.44 91 ILE A C 1
ATOM 737 O O . ILE A 1 91 ? 8.062 1.257 10.012 1.00 92.44 91 ILE A O 1
ATOM 741 N N . THR A 1 92 ? 7.512 0.633 7.925 1.00 92.81 92 THR A N 1
ATOM 742 C CA . THR A 1 92 ? 8.878 0.418 7.446 1.00 92.81 92 THR A CA 1
ATOM 743 C C . THR A 1 92 ? 9.188 1.431 6.361 1.00 92.81 92 THR A C 1
ATOM 745 O O . THR A 1 92 ? 8.497 1.513 5.339 1.00 92.81 92 THR A O 1
ATOM 748 N N . SER A 1 93 ? 10.213 2.239 6.615 1.00 90.31 93 SER A N 1
ATOM 749 C CA . SER A 1 93 ? 10.748 3.207 5.673 1.00 90.31 93 SER A CA 1
ATOM 750 C C . SER A 1 93 ? 11.431 2.484 4.512 1.00 90.31 93 SER A C 1
ATOM 752 O O . SER A 1 93 ? 11.874 1.340 4.651 1.00 90.31 93 SER A O 1
ATOM 754 N N . PRO A 1 94 ? 11.528 3.126 3.343 1.00 86.56 94 PRO A N 1
ATOM 755 C CA . PRO A 1 94 ? 12.204 2.514 2.209 1.00 86.56 94 PRO A CA 1
ATOM 756 C C . PRO A 1 94 ? 13.702 2.266 2.455 1.00 86.56 94 PRO A C 1
ATOM 758 O O . PRO A 1 94 ? 14.263 1.337 1.885 1.00 86.56 94 PRO A O 1
ATOM 761 N N . GLY A 1 95 ? 14.315 3.014 3.379 1.00 83.69 95 GLY A N 1
ATOM 762 C CA . GLY A 1 95 ? 15.680 2.780 3.857 1.00 83.69 95 GLY A CA 1
ATOM 763 C C . GLY A 1 95 ? 15.824 1.596 4.822 1.00 83.69 95 GLY A C 1
ATOM 764 O O . GLY A 1 95 ? 16.902 1.402 5.374 1.00 83.69 95 GLY A O 1
ATOM 765 N N . GLY A 1 96 ? 14.756 0.826 5.061 1.00 86.06 96 GLY A N 1
ATOM 766 C CA . GLY A 1 96 ? 14.763 -0.358 5.924 1.00 86.06 96 GLY A CA 1
ATOM 767 C C . GLY A 1 96 ? 14.583 -0.070 7.416 1.00 86.06 96 GLY A C 1
ATOM 768 O O . GLY A 1 96 ? 14.602 -1.001 8.215 1.00 86.06 96 GLY A O 1
ATOM 769 N N . ILE A 1 97 ? 14.375 1.191 7.810 1.00 89.56 97 ILE A N 1
ATOM 770 C CA . ILE A 1 97 ? 14.118 1.554 9.207 1.00 89.56 97 ILE A CA 1
ATOM 771 C C . ILE A 1 97 ? 12.644 1.290 9.499 1.00 89.56 97 ILE A C 1
ATOM 773 O O . ILE A 1 97 ? 11.769 1.919 8.903 1.00 89.56 97 ILE A O 1
ATOM 777 N N . SER A 1 98 ? 12.360 0.378 10.422 1.00 91.06 98 SER A N 1
ATOM 778 C CA . SER A 1 98 ? 11.002 0.092 10.874 1.00 91.06 98 SER A CA 1
ATOM 779 C C . SER A 1 98 ? 10.739 0.650 12.268 1.00 91.06 98 SER A C 1
ATOM 781 O O . SER A 1 98 ? 11.633 0.754 13.109 1.00 91.06 98 SER A O 1
ATOM 783 N N . LYS A 1 99 ? 9.489 1.039 12.514 1.00 93.56 99 LYS A N 1
ATOM 784 C CA . LYS A 1 99 ? 9.005 1.440 13.834 1.00 93.56 99 LYS A CA 1
ATOM 785 C C . LYS A 1 99 ? 7.657 0.791 14.088 1.00 93.56 99 LYS A C 1
ATOM 787 O O . LYS A 1 99 ? 6.785 0.803 13.218 1.00 93.56 99 LYS A O 1
ATOM 792 N N . SER A 1 100 ? 7.509 0.239 15.282 1.00 93.69 100 SER A N 1
ATOM 793 C CA . SER A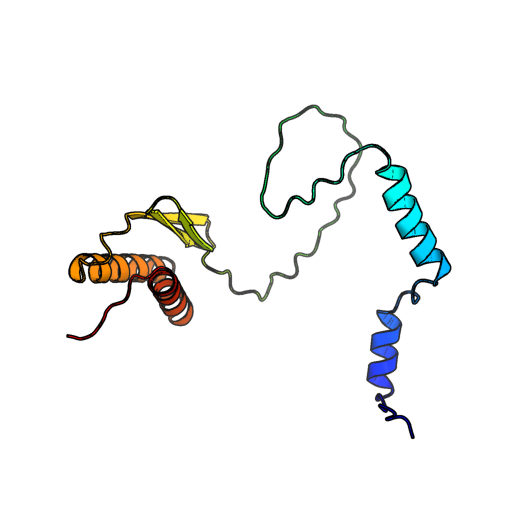 1 100 ? 6.297 -0.442 15.722 1.00 93.69 100 SER A CA 1
ATOM 794 C C . SER A 1 100 ? 5.608 0.377 16.804 1.00 93.69 100 SER A C 1
ATOM 796 O O . SER A 1 100 ? 6.261 0.947 17.681 1.00 93.69 100 SER A O 1
ATOM 798 N N . PHE A 1 101 ? 4.287 0.437 16.734 1.00 92.44 101 PHE A N 1
ATOM 799 C CA . PHE A 1 101 ? 3.445 1.168 17.664 1.00 92.44 101 PHE A CA 1
ATOM 800 C C . PHE A 1 101 ? 2.327 0.260 18.163 1.00 92.44 101 PHE A C 1
ATOM 802 O O . PHE A 1 101 ? 1.695 -0.433 17.371 1.00 92.44 101 PHE A O 1
ATOM 809 N N . ASN A 1 102 ? 2.051 0.288 19.462 1.00 91.69 102 ASN A N 1
ATOM 810 C CA . ASN A 1 102 ? 0.919 -0.448 20.017 1.00 91.69 102 ASN A CA 1
ATOM 811 C C . ASN A 1 102 ? -0.378 0.275 19.653 1.00 91.69 102 ASN A C 1
ATOM 813 O O . ASN A 1 102 ? -0.481 1.490 19.857 1.00 91.69 102 ASN A O 1
ATOM 817 N N . LEU A 1 103 ? -1.355 -0.455 19.114 1.00 91.31 103 LEU A N 1
ATOM 818 C CA . LEU A 1 103 ? -2.662 0.117 18.835 1.00 91.31 103 LEU A CA 1
ATOM 819 C C . LEU A 1 103 ? -3.445 0.271 20.149 1.00 91.31 103 LEU A C 1
ATOM 821 O O . LEU A 1 103 ? -3.579 -0.693 20.905 1.00 91.31 103 LEU A O 1
ATOM 825 N N . PRO A 1 104 ? -3.954 1.477 20.447 1.00 90.00 104 PRO A N 1
ATOM 826 C CA . PRO A 1 104 ? -4.751 1.719 21.638 1.00 90.00 104 PRO A CA 1
ATOM 827 C C . PRO A 1 104 ? -6.153 1.114 21.501 1.00 90.00 104 PRO A C 1
ATOM 829 O O . PRO A 1 104 ? -6.517 0.529 20.480 1.00 90.00 104 PRO A O 1
ATOM 832 N N . ASN A 1 105 ? -6.973 1.272 22.538 1.00 89.25 105 ASN A N 1
ATOM 833 C CA . ASN A 1 105 ? -8.388 0.931 22.451 1.00 89.25 105 ASN A CA 1
ATOM 834 C C . ASN A 1 105 ? -9.097 1.870 21.455 1.00 89.25 105 ASN A C 1
ATOM 836 O O . ASN A 1 105 ? -8.844 3.073 21.442 1.00 89.25 105 ASN A O 1
ATOM 840 N N . VAL A 1 106 ? -10.017 1.331 20.654 1.00 85.62 106 VAL A N 1
ATOM 841 C CA . VAL A 1 106 ? -10.791 2.065 19.636 1.00 85.62 106 VAL A CA 1
ATOM 842 C C . VAL A 1 106 ? -11.611 3.213 20.246 1.00 85.62 106 VAL A C 1
ATOM 844 O O . VAL A 1 106 ? -11.868 4.218 19.588 1.00 85.62 106 VAL A O 1
ATOM 847 N N . ASN A 1 107 ? -11.985 3.099 21.523 1.00 86.19 107 ASN A N 1
ATOM 848 C CA . ASN A 1 107 ? -12.753 4.129 22.224 1.00 86.19 107 ASN A CA 1
ATOM 849 C C . ASN A 1 107 ? -11.897 5.294 22.750 1.00 86.19 107 ASN A C 1
ATOM 851 O O . ASN A 1 107 ? -12.436 6.365 23.039 1.00 86.19 107 ASN A O 1
ATOM 855 N N . ASP A 1 108 ? -10.581 5.108 22.886 1.00 90.31 108 ASP A N 1
ATOM 856 C CA . ASP A 1 108 ? -9.690 6.137 23.420 1.00 90.31 108 ASP A CA 1
ATOM 857 C C . ASP A 1 108 ? -9.217 7.081 22.309 1.00 90.31 108 ASP A C 1
ATOM 859 O O . ASP A 1 108 ? -8.223 6.858 21.614 1.00 90.31 108 ASP A O 1
ATOM 863 N N . LYS A 1 109 ? -9.957 8.179 22.145 1.00 87.31 109 LYS A N 1
ATOM 864 C CA . LYS A 1 109 ? -9.683 9.188 21.117 1.00 87.31 109 LYS A CA 1
ATOM 865 C C . LYS A 1 109 ? -8.332 9.875 21.302 1.00 87.31 109 LYS A C 1
ATOM 867 O O . LYS A 1 109 ? -7.710 10.228 20.300 1.00 87.31 109 LYS A O 1
ATOM 872 N N . GLN A 1 110 ? -7.892 10.089 22.543 1.00 90.00 110 GLN A N 1
ATOM 873 C CA . GLN A 1 110 ? -6.627 10.776 22.810 1.00 90.00 110 GLN A CA 1
ATOM 874 C C . GLN A 1 110 ? -5.457 9.881 22.422 1.00 90.00 110 GLN A C 1
ATOM 876 O O . GLN A 1 110 ? -4.580 10.310 21.673 1.00 90.00 110 GLN A O 1
ATOM 881 N N . ALA A 1 111 ? -5.508 8.606 22.807 1.00 90.69 111 ALA A N 1
ATOM 882 C CA . ALA A 1 111 ? -4.478 7.652 22.425 1.00 90.69 111 ALA A CA 1
ATOM 883 C C . ALA A 1 111 ? -4.401 7.451 20.898 1.00 90.69 111 ALA A C 1
ATOM 885 O O . ALA A 1 111 ? -3.306 7.343 20.344 1.00 90.69 111 ALA A O 1
ATOM 886 N N . ILE A 1 112 ? -5.538 7.464 20.188 1.00 90.94 112 ILE A N 1
ATOM 887 C CA . ILE A 1 112 ? -5.562 7.406 18.713 1.00 90.94 112 ILE A CA 1
ATOM 888 C C . ILE A 1 112 ? -4.909 8.648 18.096 1.00 90.94 112 ILE A C 1
ATOM 890 O O . ILE A 1 112 ? -4.151 8.530 17.128 1.00 90.94 112 ILE A O 1
ATOM 894 N N . GLN A 1 113 ? -5.175 9.837 18.640 1.00 91.94 113 GLN A N 1
ATOM 895 C CA . GLN A 1 113 ? -4.539 11.073 18.179 1.00 91.94 113 GLN A CA 1
ATOM 896 C C . GLN A 1 113 ? -3.030 11.042 18.413 1.00 91.94 113 GLN A C 1
ATOM 898 O O . GLN A 1 113 ? -2.270 11.305 17.482 1.00 91.94 113 GLN A O 1
ATOM 903 N N . GLU A 1 114 ? -2.585 10.654 19.609 1.00 93.12 114 GLU A N 1
ATOM 904 C CA . GLU A 1 114 ? -1.161 10.517 19.917 1.00 93.12 114 GLU A CA 1
ATOM 905 C C . GLU A 1 114 ? -0.465 9.515 18.997 1.00 93.12 114 GLU A C 1
ATOM 907 O O . GLU A 1 114 ? 0.603 9.811 18.462 1.00 93.12 114 GLU A O 1
ATOM 912 N N . LEU A 1 115 ? -1.072 8.345 18.775 1.00 92.75 115 LEU A N 1
ATOM 913 C CA . LEU A 1 115 ? -0.558 7.352 17.836 1.00 92.75 115 LEU A CA 1
ATOM 914 C C . LEU A 1 115 ? -0.399 7.963 16.443 1.00 92.75 115 LEU A C 1
ATOM 916 O O . LEU A 1 115 ? 0.648 7.819 15.813 1.00 92.75 115 LEU A O 1
ATOM 920 N N . THR A 1 116 ? -1.425 8.676 15.983 1.00 92.19 116 THR A N 1
ATOM 921 C CA . THR A 1 116 ? -1.421 9.317 14.670 1.00 92.19 116 THR A CA 1
ATOM 922 C C . THR A 1 116 ? -0.277 10.327 14.566 1.00 92.19 116 THR A C 1
ATOM 924 O O . THR A 1 116 ? 0.509 10.244 13.626 1.00 92.19 116 THR A O 1
ATOM 927 N N . HIS A 1 117 ? -0.099 11.196 15.564 1.00 93.69 117 HIS A N 1
ATOM 928 C CA . HIS A 1 117 ? 1.017 12.144 15.616 1.00 93.69 117 HIS A CA 1
ATOM 929 C C . HIS A 1 117 ? 2.382 11.446 15.593 1.00 93.69 117 HIS A C 1
ATOM 931 O O . HIS A 1 117 ? 3.225 11.781 14.765 1.00 93.69 117 HIS A O 1
ATOM 937 N N . ARG A 1 118 ? 2.583 10.403 16.406 1.00 94.38 118 ARG A N 1
ATOM 938 C CA . ARG A 1 118 ? 3.851 9.652 16.441 1.00 94.38 118 ARG A CA 1
ATOM 939 C C . ARG A 1 118 ? 4.181 8.979 15.106 1.00 94.38 118 ARG A C 1
ATOM 941 O O . ARG A 1 118 ? 5.353 8.889 14.732 1.00 94.38 118 ARG A O 1
ATOM 948 N N . VAL A 1 119 ? 3.166 8.490 14.393 1.00 92.94 119 VAL A N 1
ATOM 949 C CA . VAL A 1 119 ? 3.320 7.905 13.053 1.00 92.94 119 VAL A CA 1
ATOM 950 C C . VAL A 1 119 ? 3.684 8.981 12.033 1.00 92.94 119 VAL A C 1
ATOM 952 O O . VAL A 1 119 ? 4.551 8.756 11.191 1.00 92.94 119 VAL A O 1
ATOM 955 N N . GLU A 1 120 ? 3.050 10.150 12.099 1.00 94.19 120 GLU A N 1
ATOM 956 C CA . GLU A 1 120 ? 3.372 11.277 11.222 1.00 94.19 120 GLU A CA 1
ATOM 957 C C . GLU A 1 120 ? 4.797 11.765 11.407 1.00 94.19 120 GLU A C 1
ATOM 959 O O . GLU A 1 120 ? 5.491 11.983 10.416 1.00 94.19 120 GLU A O 1
ATOM 964 N N . ASP A 1 121 ? 5.221 11.921 12.657 1.00 95.12 121 ASP A N 1
ATOM 965 C CA . ASP A 1 121 ? 6.555 12.403 12.987 1.00 95.12 121 ASP A CA 1
ATOM 966 C C . ASP A 1 121 ? 7.604 11.410 12.496 1.00 95.12 121 ASP A C 1
ATOM 968 O O . ASP A 1 121 ? 8.524 11.806 11.791 1.00 95.12 121 ASP A O 1
ATOM 972 N N . PHE A 1 122 ? 7.381 10.103 12.681 1.00 94.06 122 PHE A N 1
ATOM 973 C CA . PHE A 1 122 ? 8.259 9.091 12.093 1.00 94.06 122 PHE A CA 1
ATOM 974 C C . PHE A 1 122 ? 8.354 9.203 10.564 1.00 94.06 122 PHE A C 1
ATOM 976 O O . PHE A 1 122 ? 9.442 9.125 10.000 1.00 94.06 122 PHE A O 1
ATOM 983 N N . VAL A 1 123 ? 7.230 9.390 9.867 1.00 92.44 123 VAL A N 1
ATOM 984 C CA . VAL A 1 123 ? 7.248 9.524 8.403 1.00 92.44 123 VAL A CA 1
ATOM 985 C C . VAL A 1 123 ? 7.979 10.802 7.980 1.00 92.44 123 VAL A C 1
ATOM 987 O O . VAL A 1 123 ? 8.731 10.756 7.009 1.00 92.44 123 VAL A O 1
ATOM 990 N N . LYS A 1 124 ? 7.808 11.918 8.700 1.00 93.19 124 LYS A N 1
ATOM 991 C CA . LYS A 1 124 ? 8.520 13.180 8.438 1.00 93.19 124 LYS A CA 1
ATOM 992 C C . LYS A 1 124 ? 10.021 13.056 8.690 1.00 93.19 124 LYS A C 1
ATOM 994 O O . LYS A 1 124 ? 10.794 13.489 7.840 1.00 93.19 124 LYS A O 1
ATOM 999 N N . ASP A 1 125 ? 10.419 12.423 9.791 1.00 93.56 125 ASP A N 1
ATOM 1000 C CA . ASP A 1 125 ? 11.823 12.192 10.155 1.00 93.56 125 ASP A CA 1
ATOM 1001 C C . ASP A 1 125 ? 12.551 11.377 9.080 1.00 93.56 125 ASP A C 1
ATOM 1003 O O . ASP A 1 125 ? 13.723 11.601 8.790 1.00 93.56 125 ASP A O 1
ATOM 1007 N N . GLN A 1 126 ? 11.834 10.456 8.433 1.00 91.50 126 GLN A N 1
ATOM 1008 C CA . GLN A 1 126 ? 12.331 9.646 7.319 1.00 91.50 126 GLN A CA 1
ATOM 1009 C C . GLN A 1 126 ? 12.241 10.360 5.952 1.00 91.50 126 GLN A C 1
ATOM 1011 O O . GLN A 1 126 ? 12.395 9.722 4.910 1.00 91.50 126 GLN A O 1
ATOM 1016 N N . GLY A 1 127 ? 11.962 11.669 5.923 1.00 90.88 127 GLY A N 1
ATOM 1017 C CA . GLY A 1 127 ? 11.865 12.469 4.695 1.00 90.88 127 GLY A CA 1
ATOM 1018 C C . GLY A 1 127 ? 10.588 12.228 3.883 1.00 90.88 127 GLY A C 1
ATOM 1019 O O . GLY A 1 127 ? 10.544 12.495 2.678 1.00 90.88 127 GLY A O 1
ATOM 1020 N N . GLY A 1 128 ? 9.545 11.689 4.513 1.00 87.88 128 GLY A N 1
ATOM 1021 C CA . GLY A 1 128 ? 8.300 11.333 3.856 1.00 87.88 128 GLY A CA 1
ATOM 1022 C C . GLY A 1 128 ? 7.489 12.545 3.392 1.00 87.88 128 GLY A C 1
ATOM 1023 O O . GLY A 1 128 ? 7.354 13.553 4.084 1.00 87.88 128 GLY A O 1
ATOM 1024 N N . LYS A 1 129 ? 6.899 12.441 2.198 1.00 92.00 129 LYS A N 1
ATOM 1025 C CA . LYS A 1 129 ? 6.054 13.494 1.610 1.00 92.00 129 LYS A CA 1
ATOM 1026 C C . LYS A 1 129 ? 4.655 13.499 2.224 1.00 92.00 129 LYS A C 1
ATOM 1028 O O . LYS A 1 129 ? 4.171 12.479 2.715 1.00 92.00 129 LYS A O 1
ATOM 1033 N N . ILE A 1 130 ? 3.937 14.613 2.056 1.00 91.44 130 ILE A N 1
ATOM 1034 C CA . ILE A 1 130 ? 2.561 14.785 2.555 1.00 91.44 130 ILE A CA 1
ATOM 1035 C C . ILE A 1 130 ? 1.626 13.629 2.153 1.00 91.44 130 ILE A C 1
ATOM 1037 O O . ILE A 1 130 ? 0.858 13.138 2.971 1.00 91.44 130 ILE A O 1
ATOM 1041 N N . GLY A 1 131 ? 1.756 13.108 0.926 1.00 89.38 131 GLY A N 1
ATOM 1042 C CA . GLY A 1 131 ? 0.945 11.982 0.455 1.00 89.38 131 GLY A CA 1
ATOM 1043 C C . GLY A 1 131 ? 1.234 10.663 1.182 1.00 89.38 131 GLY A C 1
ATOM 1044 O O . GLY A 1 131 ? 0.324 9.862 1.387 1.00 89.38 131 GLY A O 1
ATOM 1045 N N . GLN A 1 132 ? 2.477 10.437 1.618 1.00 90.31 132 GLN A N 1
ATOM 1046 C CA . GLN A 1 132 ? 2.841 9.259 2.414 1.00 90.31 132 GLN A CA 1
ATOM 1047 C C . GLN A 1 132 ? 2.275 9.372 3.830 1.00 90.31 132 GLN A C 1
ATOM 1049 O O . GLN A 1 132 ? 1.739 8.391 4.343 1.00 90.31 132 GLN A O 1
ATOM 1054 N N . ILE A 1 133 ? 2.289 10.579 4.401 1.00 92.12 133 ILE A N 1
ATOM 1055 C CA . ILE A 1 133 ? 1.655 10.880 5.688 1.00 92.12 133 ILE A CA 1
ATOM 1056 C C . ILE A 1 133 ? 0.147 10.599 5.629 1.00 92.12 133 ILE A C 1
ATOM 1058 O O . ILE A 1 133 ? -0.385 9.856 6.454 1.00 92.12 133 ILE A O 1
ATOM 1062 N N . THR A 1 134 ? -0.550 11.125 4.617 1.00 92.50 134 THR A N 1
ATOM 1063 C CA . THR A 1 134 ? -1.986 10.865 4.424 1.00 92.50 134 THR A CA 1
ATOM 1064 C C . THR A 1 134 ? -2.263 9.381 4.225 1.00 92.50 134 THR A C 1
ATOM 1066 O O . THR A 1 134 ? -3.235 8.858 4.764 1.00 92.50 134 THR A O 1
ATOM 1069 N N . SER A 1 135 ? -1.401 8.680 3.485 1.00 90.31 135 SER A N 1
ATOM 1070 C CA . SER A 1 135 ? -1.534 7.238 3.317 1.00 90.31 135 SER A CA 1
ATOM 1071 C C . SER A 1 135 ? -1.407 6.516 4.663 1.00 90.31 135 SER A C 1
ATOM 1073 O O . SER A 1 135 ? -2.230 5.649 4.953 1.00 90.31 135 SER A O 1
ATOM 1075 N N . ALA A 1 136 ? -0.421 6.863 5.497 1.00 90.19 136 ALA A N 1
ATOM 1076 C CA . ALA A 1 136 ? -0.237 6.268 6.823 1.00 90.19 136 ALA A CA 1
ATOM 1077 C C . ALA A 1 136 ? -1.466 6.484 7.721 1.00 90.19 136 ALA A C 1
ATOM 1079 O O . ALA A 1 136 ? -1.989 5.516 8.269 1.00 90.19 136 ALA A O 1
ATOM 1080 N N . ARG A 1 137 ? -2.009 7.710 7.760 1.00 91.00 137 ARG A N 1
ATOM 1081 C CA . ARG A 1 137 ? -3.282 8.008 8.442 1.00 91.00 137 ARG A CA 1
ATOM 1082 C C . ARG A 1 137 ? -4.432 7.153 7.915 1.00 91.00 137 ARG A C 1
ATOM 1084 O O . ARG A 1 137 ? -5.177 6.572 8.697 1.00 91.00 137 ARG A O 1
ATOM 1091 N N . LYS A 1 138 ? -4.556 7.043 6.586 1.00 92.19 138 LYS A N 1
ATOM 1092 C CA . LYS A 1 138 ? -5.618 6.256 5.948 1.00 92.19 138 LYS A CA 1
ATOM 1093 C C . LYS A 1 138 ? -5.570 4.793 6.391 1.00 92.19 138 LYS A C 1
ATOM 1095 O O . LYS A 1 138 ? -6.614 4.205 6.651 1.00 92.19 138 LYS A O 1
ATOM 1100 N N . LYS A 1 139 ? -4.370 4.229 6.543 1.00 91.19 139 LYS A N 1
ATOM 1101 C CA . LYS A 1 139 ? -4.211 2.852 7.013 1.00 91.19 139 LYS A CA 1
ATOM 1102 C C . LYS A 1 139 ? -4.738 2.668 8.437 1.00 91.19 139 LYS A C 1
ATOM 1104 O O . LYS A 1 139 ? -5.405 1.682 8.676 1.00 91.19 139 LYS A O 1
ATOM 1109 N N . LEU A 1 140 ? -4.531 3.618 9.352 1.00 89.94 140 LEU A N 1
ATOM 1110 C CA . LEU A 1 140 ? -5.127 3.549 10.697 1.00 89.94 140 LEU A CA 1
ATOM 1111 C C . LEU A 1 140 ? -6.659 3.606 10.633 1.00 89.94 140 LEU A C 1
ATOM 1113 O O . LEU A 1 140 ? -7.345 2.796 11.254 1.00 89.94 140 LEU A O 1
ATOM 1117 N N . THR A 1 141 ? -7.202 4.507 9.810 1.00 89.81 141 THR A N 1
ATOM 1118 C CA . THR A 1 141 ? -8.658 4.611 9.642 1.00 89.81 141 THR A CA 1
ATOM 1119 C C . THR A 1 141 ? -9.274 3.370 8.993 1.00 89.81 141 THR A C 1
ATOM 1121 O O . THR A 1 141 ? -10.371 2.989 9.364 1.00 89.81 141 THR A O 1
ATOM 1124 N N . GLU A 1 142 ? -8.588 2.689 8.071 1.00 88.56 142 GLU A N 1
ATOM 1125 C CA . GLU A 1 142 ? -9.081 1.439 7.461 1.00 88.56 142 GLU A CA 1
ATOM 1126 C C . GLU A 1 142 ? -9.324 0.326 8.497 1.00 88.56 142 GLU A C 1
ATOM 1128 O O . GLU A 1 142 ? -10.138 -0.558 8.256 1.00 88.56 142 GLU A O 1
ATOM 1133 N N . PHE A 1 143 ? -8.663 0.392 9.656 1.00 86.31 143 PHE A N 1
ATOM 1134 C CA . PHE A 1 143 ? -8.765 -0.587 10.742 1.00 86.31 143 PHE A CA 1
ATOM 1135 C C . PHE A 1 143 ? -9.681 -0.117 11.883 1.00 86.31 143 PHE A C 1
ATOM 1137 O O . PHE A 1 143 ? -9.649 -0.677 12.974 1.00 86.31 143 PHE A O 1
ATOM 1144 N N . GLY A 1 144 ? -10.502 0.913 11.649 1.00 85.31 144 GLY A N 1
ATOM 1145 C CA . GLY A 1 144 ? -11.501 1.386 12.611 1.00 85.31 144 GLY A CA 1
ATOM 1146 C C . GLY A 1 144 ? -11.014 2.470 13.575 1.00 85.31 144 GLY A C 1
ATOM 1147 O O . GLY A 1 144 ? -11.794 2.953 14.394 1.00 85.31 144 GLY A O 1
ATOM 1148 N N . TYR A 1 145 ? -9.759 2.916 13.468 1.00 85.88 145 TYR A N 1
ATOM 1149 C CA . TYR A 1 145 ? -9.208 3.982 14.310 1.00 85.88 145 TYR A CA 1
ATOM 1150 C C . TYR A 1 145 ? -9.542 5.359 13.732 1.00 85.88 145 TYR A C 1
ATOM 1152 O O . TYR A 1 145 ? -8.709 6.035 13.125 1.00 85.88 145 TYR A O 1
ATOM 1160 N N . HIS A 1 146 ? -10.805 5.759 13.878 1.00 82.31 146 HIS A N 1
ATOM 1161 C CA . HIS A 1 146 ? -11.324 7.021 13.360 1.00 82.31 146 HIS A CA 1
ATOM 1162 C C . HIS A 1 146 ? -11.353 8.115 14.426 1.00 82.31 146 HIS A C 1
ATOM 1164 O O . HIS A 1 146 ? -11.835 7.917 15.539 1.00 82.31 146 HIS A O 1
ATOM 1170 N N . ILE A 1 147 ? -10.941 9.324 14.047 1.00 81.44 147 ILE A N 1
ATOM 1171 C CA . ILE A 1 147 ? -11.167 10.522 14.857 1.00 81.44 147 ILE A CA 1
ATOM 1172 C C . ILE A 1 147 ? -12.532 11.097 14.458 1.00 81.44 147 ILE A C 1
ATOM 1174 O O . ILE A 1 147 ? -12.644 11.862 13.502 1.00 81.44 147 ILE A O 1
ATOM 1178 N N . THR A 1 148 ? -13.597 10.710 15.160 1.00 74.62 148 THR A N 1
ATOM 1179 C CA . THR A 1 148 ? -14.920 11.337 14.995 1.00 74.62 148 THR A CA 1
ATOM 1180 C C . THR A 1 148 ? -14.941 12.682 15.723 1.00 74.62 148 THR A C 1
ATOM 1182 O O . THR A 1 148 ? -14.640 12.717 16.924 1.00 74.62 148 THR A O 1
ATOM 1185 N N . LYS A 1 149 ? -15.329 13.768 15.038 1.00 68.00 149 LYS A N 1
ATOM 1186 C CA . LYS A 1 149 ? -15.648 15.045 15.700 1.00 68.00 149 LYS A CA 1
ATOM 1187 C C . LYS A 1 149 ? -16.799 14.813 16.689 1.00 68.00 149 LYS A C 1
ATOM 1189 O O . LYS A 1 149 ? -17.760 14.137 16.328 1.00 68.00 149 LYS A O 1
ATOM 1194 N N . GLN A 1 150 ? -16.639 15.284 17.927 1.00 55.41 150 GLN A N 1
ATOM 1195 C CA . GLN A 1 150 ? -17.751 15.415 18.877 1.00 55.41 150 GLN A CA 1
ATOM 1196 C C . GLN A 1 150 ? -18.551 16.669 18.556 1.00 55.41 150 GLN A C 1
ATOM 1198 O O . GLN A 1 150 ? -17.926 17.627 18.043 1.00 55.41 150 GLN A O 1
#

Sequence (150 aa):
MSQVIRIPEHLYKRLETHAKGFDTPAGVIERVLSFYEKHRGQEIGYDNSLESSTPDVTRRETSSAIFKRKNSSACATERFRREIENGIYTITSPGGISKSFNLPNVNDKQAIQELTHRVEDFVKDQGGKIGQITSARKKLTEFGYHITKQ

Secondary structure (DSSP, 8-state):
----PPPPHHHHHHHHHH-S-PPPHHHHHHHHHHHHHHTTTS------S------------------------TT-----EEEEETTEEEEE-TTS-EEEEE---TT-HHHHHHHHHHHHHHHHHTT--HHHHHHHHHHHHHTT------